Protein AF-A0A5J4N4G6-F1 (afdb_monomer)

Organism: NCBI:txid34504

Sequence (85 aa):
MFAGRVFTGLTRKLLKDSVHKRCFALRTPINTGILFVPEKEAWVVERLGKFYKALSPGLNFCIPFVDRIAYVQSLKEVAIEIPDQ

Solvent-accessible surface area (backbone atoms only — not comparable to full-atom values): 5753 Å² total; per-residue (Å²): 134,82,88,76,94,88,85,83,78,74,78,68,64,78,66,56,72,77,63,76,80,87,76,79,78,87,70,68,80,79,49,77,41,64,42,81,38,56,81,61,34,36,40,32,31,25,42,87,88,37,84,68,50,72,42,65,52,38,85,43,79,47,53,55,92,54,42,43,76,78,47,78,46,62,72,62,78,78,80,73,79,75,79,88,130

InterPro domains:
  IPR001107 Band 7 domain [PF01145] (37-82)
  IPR050710 Band 7/mec-2 domain-containing protein [PTHR43327] (31-85)

Nearest PDB structures (foldseek):
  8z5g-assembly1_A  TM=9.364E-01  e=4.238E-03  Escherichia coli K-12
  7wi3-assembly1_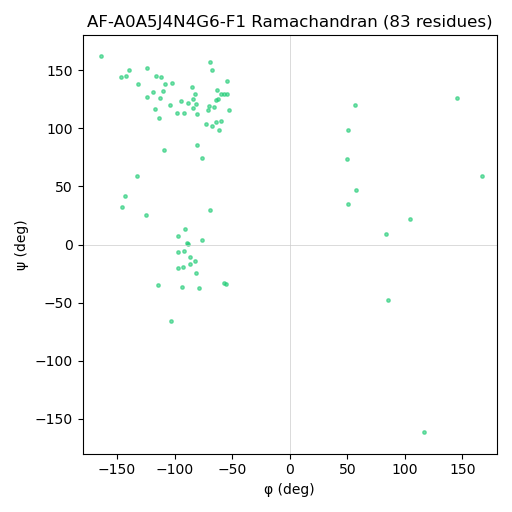G  TM=7.494E-01  e=3.851E-01  Escherichia coli K-12
  8i0r-assembly1_X  TM=2.973E-01  e=1.696E+00  Homo sapiens
  4h87-assembly3_B  TM=4.467E-01  e=2.780E+00  Homo sapiens
  4h87-assembly2_A  TM=4.534E-01  e=7.023E+00  Homo sapiens

Mean predicted aligned error: 14.1 Å

Foldseek 3Di:
DDDDDDDPPDPPPVVVVVPPDPPPDDDQPQQPQKDAAAQQKWWFKDFPNHTDDIHHHGIDGDDRVGIGGDDIGGNPPPPPPDDDD

Structure (mmCIF, N/CA/C/O backbone):
data_AF-A0A5J4N4G6-F1
#
_entry.id   AF-A0A5J4N4G6-F1
#
loop_
_atom_site.group_PDB
_atom_site.id
_atom_site.type_symbol
_atom_site.label_atom_id
_atom_site.label_alt_id
_atom_site.label_comp_id
_atom_site.label_asym_id
_atom_site.label_entity_id
_atom_site.label_seq_id
_atom_site.pdbx_PDB_ins_code
_atom_site.Cartn_x
_atom_site.Cartn_y
_atom_site.Cartn_z
_atom_site.occupancy
_atom_site.B_iso_or_equiv
_atom_site.auth_seq_id
_atom_site.auth_comp_id
_atom_site.auth_asym_id
_atom_site.auth_atom_id
_atom_site.pdbx_PDB_model_num
ATOM 1 N N . MET A 1 1 ? 7.501 55.940 -24.303 1.00 45.41 1 MET A N 1
ATOM 2 C CA . MET A 1 1 ? 7.577 54.745 -25.166 1.00 45.41 1 MET A CA 1
ATOM 3 C C . MET A 1 1 ? 7.982 53.562 -24.299 1.00 45.41 1 MET A C 1
ATOM 5 O O . MET A 1 1 ? 9.074 53.593 -23.762 1.00 45.41 1 MET A O 1
ATOM 9 N N . PHE A 1 2 ? 7.041 52.623 -24.127 1.00 46.53 2 PHE A N 1
ATOM 10 C CA . PHE A 1 2 ? 7.184 51.202 -23.754 1.00 46.53 2 PHE A CA 1
ATOM 11 C C . PHE A 1 2 ? 8.035 50.863 -22.510 1.00 46.53 2 PHE A C 1
ATOM 13 O O . PHE A 1 2 ? 9.254 50.908 -22.540 1.00 46.53 2 PHE A O 1
ATOM 20 N N . ALA A 1 3 ? 7.416 50.639 -21.340 1.00 48.91 3 ALA A N 1
ATOM 21 C CA . ALA A 1 3 ? 6.882 49.333 -20.895 1.00 48.91 3 AL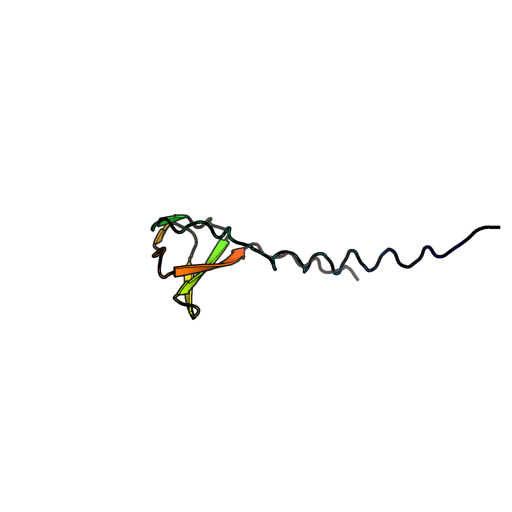A A CA 1
ATOM 22 C C . ALA A 1 3 ? 7.982 48.251 -20.903 1.00 48.91 3 ALA A C 1
ATOM 24 O O . ALA A 1 3 ? 8.550 47.969 -21.941 1.00 48.91 3 ALA A O 1
ATOM 25 N N . GLY A 1 4 ? 8.364 47.574 -19.828 1.00 53.12 4 GLY A N 1
ATOM 26 C CA . GLY A 1 4 ? 7.708 47.286 -18.567 1.00 53.12 4 GLY A CA 1
ATOM 27 C C . GLY A 1 4 ? 8.168 45.884 -18.149 1.00 53.12 4 GLY A C 1
ATOM 28 O O . GLY A 1 4 ? 8.030 44.948 -18.917 1.00 53.12 4 GLY A O 1
ATOM 29 N N . ARG A 1 5 ? 8.699 45.745 -16.929 1.00 60.94 5 ARG A N 1
ATOM 30 C CA . ARG A 1 5 ? 8.413 44.612 -16.029 1.00 60.94 5 ARG A CA 1
ATOM 31 C C . ARG A 1 5 ? 8.551 43.189 -16.643 1.00 60.94 5 ARG A C 1
ATOM 33 O O . ARG A 1 5 ? 7.551 42.501 -16.805 1.00 60.94 5 ARG A O 1
ATOM 40 N N . VAL A 1 6 ? 9.777 42.701 -16.890 1.00 62.25 6 VAL A N 1
ATOM 41 C CA . VAL A 1 6 ? 10.047 41.295 -17.303 1.00 62.25 6 VAL A CA 1
ATOM 42 C C . VAL A 1 6 ? 11.193 40.673 -16.487 1.00 62.25 6 VAL A C 1
ATOM 44 O O . VAL A 1 6 ? 12.217 40.289 -17.034 1.00 62.25 6 VAL A O 1
ATOM 47 N N . PHE A 1 7 ? 11.076 40.594 -15.154 1.00 56.38 7 PHE A N 1
ATOM 48 C CA . PHE A 1 7 ? 12.093 39.886 -14.346 1.00 56.38 7 PHE A CA 1
ATOM 49 C C . PHE A 1 7 ? 11.543 39.157 -13.111 1.00 56.38 7 PHE A C 1
ATOM 51 O O . PHE A 1 7 ? 12.200 39.031 -12.087 1.00 56.38 7 PHE A O 1
ATOM 58 N N . THR A 1 8 ? 10.311 38.654 -13.192 1.00 59.47 8 THR A N 1
ATOM 59 C CA . THR A 1 8 ? 9.691 37.842 -12.124 1.00 59.47 8 THR A CA 1
ATOM 60 C C . THR A 1 8 ? 9.201 36.482 -12.639 1.00 59.47 8 THR A C 1
ATOM 62 O O . THR A 1 8 ? 8.263 35.891 -12.103 1.00 59.47 8 THR A O 1
ATOM 65 N N . GLY A 1 9 ? 9.814 35.981 -13.719 1.00 51.47 9 GLY A N 1
ATOM 66 C CA . GLY A 1 9 ? 9.376 34.768 -14.419 1.00 51.47 9 GLY A CA 1
ATOM 67 C C . GLY A 1 9 ? 10.037 33.458 -13.980 1.00 51.47 9 GLY A C 1
ATOM 68 O O . GLY A 1 9 ? 9.476 32.399 -14.247 1.00 51.47 9 GLY A O 1
ATOM 69 N N . LEU A 1 10 ? 11.197 33.490 -13.314 1.00 60.19 10 LEU A N 1
ATOM 70 C CA . LEU A 1 10 ? 12.035 32.286 -13.202 1.00 60.19 10 LEU A CA 1
ATOM 71 C C . LEU A 1 10 ? 11.863 31.488 -11.8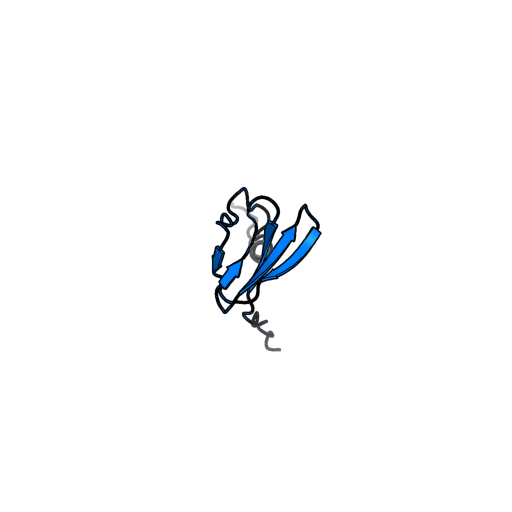97 1.00 60.19 10 LEU A C 1
ATOM 73 O O . LEU A 1 10 ? 12.125 30.292 -11.873 1.00 60.19 10 LEU A O 1
ATOM 77 N N . THR A 1 11 ? 11.340 32.083 -10.823 1.00 55.56 11 THR A N 1
ATOM 78 C CA . THR A 1 11 ? 11.264 31.418 -9.505 1.00 55.56 11 THR A CA 1
ATOM 79 C C . THR A 1 11 ? 9.993 30.602 -9.258 1.00 55.56 11 THR A C 1
ATOM 81 O O . THR A 1 11 ? 9.853 29.993 -8.202 1.00 55.56 11 THR A O 1
ATOM 84 N N . ARG A 1 12 ? 9.062 30.513 -10.220 1.00 54.75 12 ARG A N 1
ATOM 85 C CA . ARG A 1 12 ? 7.833 29.702 -10.058 1.00 54.75 12 ARG A CA 1
ATOM 86 C C . ARG A 1 12 ? 7.889 28.300 -10.659 1.00 54.75 12 ARG A C 1
ATOM 88 O O . ARG A 1 12 ? 6.953 27.536 -10.438 1.00 54.75 12 ARG A O 1
ATOM 95 N N . LYS A 1 13 ? 8.949 27.948 -11.392 1.00 52.97 13 LYS A N 1
ATOM 96 C CA . LYS A 1 13 ? 9.081 26.599 -11.966 1.00 52.97 13 LYS A CA 1
ATOM 97 C C . LYS A 1 13 ? 9.555 25.574 -10.929 1.00 52.97 13 LYS A C 1
ATOM 99 O O . LYS A 1 13 ? 8.990 24.497 -10.869 1.00 52.97 13 LYS A O 1
ATOM 104 N N . LEU A 1 14 ? 10.462 25.961 -10.031 1.00 57.12 14 LEU A N 1
ATOM 105 C CA . LEU A 1 14 ? 11.114 25.040 -9.087 1.00 57.12 14 LEU A CA 1
ATOM 106 C C . LEU A 1 14 ? 10.308 24.716 -7.817 1.00 57.12 14 LEU A C 1
ATOM 108 O O . LEU A 1 14 ? 10.606 23.747 -7.133 1.00 57.12 14 LEU A O 1
ATOM 112 N N . LEU A 1 15 ? 9.254 25.476 -7.499 1.00 59.09 15 LEU A N 1
ATOM 113 C CA . LEU A 1 15 ? 8.332 25.114 -6.408 1.00 59.09 15 LEU A CA 1
ATOM 114 C C . LEU A 1 15 ? 7.207 24.178 -6.884 1.00 59.09 15 LEU A C 1
ATOM 116 O O . LEU A 1 15 ? 6.433 23.659 -6.080 1.00 59.09 15 LEU A O 1
ATOM 120 N N . LYS A 1 16 ? 7.059 23.992 -8.201 1.00 46.94 16 LYS A N 1
ATOM 121 C CA . LYS A 1 16 ? 5.896 23.305 -8.773 1.00 46.94 16 LYS A CA 1
ATOM 122 C C . LYS A 1 16 ? 6.100 21.804 -8.964 1.00 46.94 16 LYS A C 1
ATOM 124 O O . LYS A 1 16 ? 5.127 21.101 -9.228 1.00 46.94 16 LYS A O 1
ATOM 129 N N . ASP A 1 17 ? 7.308 21.316 -8.713 1.00 46.09 17 ASP A N 1
ATOM 130 C CA . ASP A 1 17 ? 7.641 19.897 -8.846 1.00 46.09 17 ASP A CA 1
ATOM 131 C C . ASP A 1 17 ? 7.326 19.100 -7.562 1.00 46.09 17 ASP A C 1
ATOM 133 O O . ASP A 1 17 ? 7.101 17.894 -7.620 1.00 46.09 17 ASP A O 1
ATOM 137 N N . SER A 1 18 ? 7.135 19.783 -6.422 1.00 51.75 18 SER A N 1
ATOM 138 C CA . SER A 1 18 ? 6.696 19.177 -5.146 1.00 51.75 18 SER A CA 1
ATOM 139 C C . SER A 1 18 ? 5.174 19.093 -4.963 1.00 51.75 18 SER A C 1
ATOM 141 O O . SER A 1 18 ? 4.694 18.613 -3.936 1.00 51.75 18 SER A O 1
ATOM 143 N N . VAL A 1 19 ? 4.384 19.553 -5.939 1.00 50.03 19 VAL A N 1
ATOM 144 C CA . VAL A 1 19 ? 2.905 19.507 -5.890 1.00 50.03 19 VAL A CA 1
ATOM 145 C C . VAL A 1 19 ? 2.354 18.286 -6.643 1.00 50.03 19 VAL A C 1
ATOM 147 O O . VAL A 1 19 ? 1.143 18.110 -6.778 1.00 50.03 19 VAL A O 1
ATOM 150 N N . HIS A 1 20 ? 3.215 17.376 -7.102 1.00 44.31 20 HIS A N 1
ATOM 151 C CA . HIS A 1 20 ? 2.741 16.095 -7.602 1.00 44.31 20 HIS A CA 1
ATOM 152 C C . HIS A 1 20 ? 2.248 15.239 -6.424 1.00 44.31 20 HIS A C 1
ATOM 154 O O . HIS A 1 20 ? 3.030 14.811 -5.582 1.00 44.31 20 HIS A O 1
ATOM 160 N N . LYS A 1 21 ? 0.938 14.948 -6.432 1.00 42.34 21 LYS A N 1
ATOM 161 C CA . LYS A 1 21 ? 0.215 13.911 -5.659 1.00 42.34 21 LYS A CA 1
ATOM 162 C C . LYS A 1 21 ? -0.621 14.349 -4.446 1.00 42.34 21 LYS A C 1
ATOM 164 O O . LYS A 1 21 ? -1.010 13.499 -3.651 1.00 42.34 21 LYS A O 1
ATOM 169 N N . ARG A 1 22 ? -1.047 15.613 -4.344 1.00 52.09 22 ARG A N 1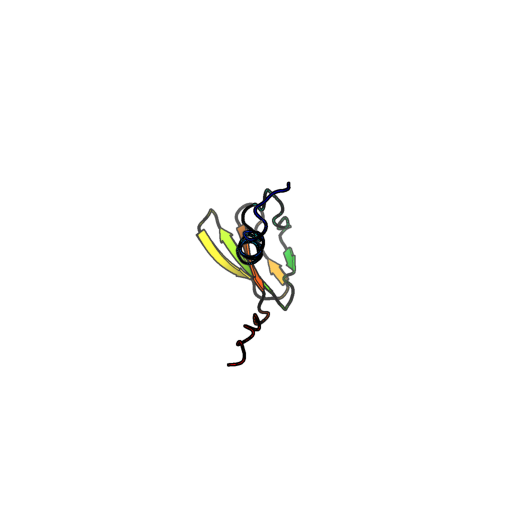
ATOM 170 C CA . ARG A 1 22 ? -2.233 15.966 -3.528 1.00 52.09 22 ARG A CA 1
ATOM 171 C C . ARG A 1 22 ? -3.401 16.372 -4.419 1.00 52.09 22 ARG A C 1
ATOM 173 O O . ARG A 1 22 ? -3.596 17.548 -4.674 1.00 52.09 22 ARG A O 1
ATOM 180 N N . CYS A 1 23 ? -4.090 15.358 -4.940 1.00 45.72 23 CYS A N 1
ATOM 181 C CA . CYS A 1 23 ? -5.508 15.328 -5.340 1.00 45.72 23 CYS A CA 1
ATOM 182 C C . CYS A 1 23 ? -5.744 14.055 -6.171 1.00 45.72 23 CYS A C 1
ATOM 184 O O . CYS A 1 23 ? -6.135 14.097 -7.333 1.00 45.72 23 CYS A O 1
ATOM 186 N N . PHE A 1 24 ? -5.470 12.892 -5.572 1.00 45.25 24 PHE A N 1
ATOM 187 C CA . PHE A 1 24 ? -5.953 11.605 -6.074 1.00 45.25 24 PHE A CA 1
ATOM 188 C C . PHE A 1 24 ? -7.434 11.476 -5.703 1.00 45.25 24 PHE A C 1
ATOM 190 O O . PHE A 1 24 ? -7.814 10.762 -4.776 1.00 45.25 24 PHE A O 1
ATOM 197 N N . ALA A 1 25 ? -8.286 12.211 -6.409 1.00 51.44 25 ALA A N 1
ATOM 198 C CA . ALA A 1 25 ? -9.698 11.884 -6.452 1.00 51.44 25 ALA A CA 1
ATOM 199 C C . ALA A 1 25 ? -9.839 10.503 -7.129 1.00 51.44 25 ALA A C 1
ATOM 201 O O . ALA A 1 25 ? -9.635 10.363 -8.330 1.00 51.44 25 ALA A O 1
ATOM 202 N N . LEU A 1 26 ? -10.129 9.479 -6.319 1.00 49.09 26 LEU A N 1
ATOM 203 C CA . LEU A 1 26 ? -10.805 8.228 -6.697 1.00 49.09 26 LEU A CA 1
ATOM 204 C C . LEU A 1 26 ? -10.175 7.371 -7.817 1.00 49.09 26 LEU A C 1
ATOM 206 O O . LEU A 1 26 ? -10.884 6.878 -8.692 1.00 49.09 26 LEU A O 1
ATOM 210 N N . ARG A 1 27 ? -8.862 7.110 -7.783 1.00 50.91 27 ARG A N 1
ATOM 211 C CA . ARG A 1 27 ? -8.274 6.045 -8.625 1.00 50.91 27 ARG A CA 1
ATOM 212 C C . ARG A 1 27 ? -7.144 5.273 -7.947 1.00 50.91 27 ARG A C 1
ATOM 214 O O . ARG A 1 27 ? -6.126 4.983 -8.566 1.00 50.91 27 ARG A O 1
ATOM 221 N N . THR A 1 28 ? -7.302 4.937 -6.668 1.00 50.75 28 THR A N 1
ATOM 222 C CA . THR A 1 28 ? -6.541 3.807 -6.115 1.00 50.75 28 THR A CA 1
ATOM 223 C C . THR A 1 28 ? -6.980 2.548 -6.869 1.00 50.75 28 THR A C 1
ATOM 225 O O . THR A 1 28 ? -8.190 2.386 -7.063 1.00 50.75 28 THR A O 1
ATOM 228 N N . PRO A 1 29 ? -6.057 1.690 -7.342 1.00 57.34 29 PRO A N 1
ATOM 229 C CA . PRO A 1 29 ? -6.435 0.450 -8.007 1.00 57.34 29 PRO A CA 1
ATOM 230 C C . PRO A 1 29 ? -7.369 -0.330 -7.085 1.00 57.34 29 PRO A C 1
ATOM 232 O O . PRO A 1 29 ? -7.096 -0.478 -5.892 1.00 57.34 29 PRO A O 1
ATOM 235 N N . ILE A 1 30 ? -8.508 -0.750 -7.633 1.00 63.47 30 ILE A N 1
ATOM 236 C CA . ILE A 1 30 ? -9.493 -1.526 -6.892 1.00 63.47 30 ILE A CA 1
ATOM 237 C C . ILE A 1 30 ? -8.798 -2.825 -6.496 1.00 63.47 30 ILE A C 1
ATOM 239 O O . ILE A 1 30 ? -8.213 -3.521 -7.324 1.00 63.47 30 ILE A O 1
ATOM 243 N N . ASN A 1 31 ? -8.811 -3.116 -5.210 1.00 66.12 31 ASN A N 1
ATOM 244 C CA . ASN A 1 31 ? -8.178 -4.277 -4.628 1.00 66.12 31 ASN A CA 1
ATOM 245 C C . ASN A 1 31 ? -9.083 -5.494 -4.815 1.00 66.12 31 ASN A C 1
ATOM 247 O O . ASN A 1 31 ? -9.863 -5.846 -3.942 1.00 66.12 31 ASN A O 1
ATOM 251 N N . THR A 1 32 ? -8.971 -6.154 -5.967 1.00 66.94 32 THR A N 1
ATOM 252 C CA . THR A 1 32 ? -9.772 -7.325 -6.375 1.00 66.94 32 THR A CA 1
ATOM 253 C C . THR A 1 32 ? -9.459 -8.605 -5.568 1.00 66.94 32 THR A C 1
ATOM 255 O O . THR A 1 32 ? -9.553 -9.713 -6.084 1.00 66.94 32 THR A O 1
ATOM 258 N N . GLY A 1 33 ? -9.041 -8.492 -4.304 1.00 78.94 33 GLY A N 1
ATOM 259 C CA . GLY A 1 33 ? -8.576 -9.604 -3.466 1.00 78.94 33 GLY A CA 1
ATOM 260 C C . GLY A 1 33 ? -7.091 -9.911 -3.663 1.00 78.94 33 GLY A C 1
ATOM 261 O O . GLY A 1 33 ? -6.336 -9.994 -2.697 1.00 78.94 33 GLY A O 1
ATOM 262 N N . ILE A 1 34 ? -6.655 -10.017 -4.919 1.00 82.75 34 ILE A N 1
ATOM 263 C CA . ILE A 1 34 ? -5.267 -10.314 -5.291 1.00 82.75 34 ILE A CA 1
ATOM 264 C C . ILE A 1 34 ? -4.656 -9.094 -5.977 1.00 82.75 34 ILE A C 1
ATOM 266 O O . ILE A 1 34 ? -5.204 -8.567 -6.944 1.00 82.75 34 ILE A O 1
ATOM 270 N N . LEU A 1 35 ? -3.511 -8.650 -5.465 1.00 86.06 35 LEU A N 1
ATOM 271 C CA . LEU A 1 35 ? -2.750 -7.515 -5.969 1.00 86.06 35 LEU A CA 1
ATOM 272 C C . LEU A 1 35 ? -1.369 -7.979 -6.413 1.00 86.06 35 LEU A C 1
ATOM 274 O O . LEU A 1 35 ? -0.656 -8.651 -5.667 1.00 86.06 35 LEU A O 1
ATOM 278 N N . PHE A 1 36 ? -0.977 -7.573 -7.615 1.00 88.06 36 PHE A N 1
ATOM 279 C CA . PHE A 1 36 ? 0.384 -7.750 -8.094 1.00 88.06 36 PHE A CA 1
ATOM 280 C C . PHE A 1 36 ? 1.162 -6.455 -7.875 1.00 88.06 36 PHE A C 1
ATOM 282 O O . PHE A 1 36 ? 0.849 -5.429 -8.482 1.00 88.06 36 PHE A O 1
ATOM 289 N N . VAL A 1 37 ? 2.153 -6.503 -6.987 1.00 87.31 37 VAL A N 1
ATOM 290 C CA . VAL A 1 37 ? 3.028 -5.367 -6.692 1.00 87.31 37 VAL A CA 1
ATOM 291 C C . VAL A 1 37 ? 4.280 -5.483 -7.563 1.00 87.31 37 VAL A C 1
ATOM 293 O O . VAL A 1 37 ? 4.957 -6.514 -7.506 1.00 87.31 37 VAL A O 1
ATOM 296 N N . PRO A 1 38 ? 4.605 -4.464 -8.376 1.00 88.31 38 PRO A N 1
ATOM 297 C CA . PRO A 1 38 ? 5.793 -4.492 -9.217 1.00 88.31 38 PRO A CA 1
ATOM 298 C C . PRO A 1 38 ? 7.072 -4.445 -8.373 1.00 88.31 38 PRO A C 1
ATOM 300 O O . PRO A 1 38 ? 7.113 -3.827 -7.315 1.00 88.31 38 PRO A O 1
ATOM 303 N N . GLU A 1 39 ? 8.146 -5.052 -8.879 1.00 86.88 39 GLU A N 1
ATOM 304 C CA . GLU A 1 39 ? 9.384 -5.277 -8.118 1.00 86.88 39 GLU A CA 1
ATOM 305 C C . GLU A 1 39 ? 10.036 -4.004 -7.553 1.00 86.88 39 GLU A C 1
ATOM 307 O O . GLU A 1 39 ? 10.622 -4.004 -6.476 1.00 86.88 39 GLU A O 1
ATOM 312 N N . LYS A 1 40 ? 9.906 -2.887 -8.271 1.00 86.00 40 LYS A N 1
ATOM 313 C CA . LYS A 1 40 ? 10.570 -1.616 -7.944 1.00 86.00 40 LYS A CA 1
ATOM 314 C C . LYS A 1 40 ? 9.728 -0.704 -7.050 1.00 86.00 40 LYS A C 1
ATOM 316 O O . LYS A 1 40 ? 10.030 0.488 -6.936 1.00 86.00 40 LYS A O 1
ATOM 321 N N . GLU A 1 41 ? 8.659 -1.228 -6.458 1.00 85.94 41 GLU A N 1
ATOM 322 C CA . GLU A 1 41 ? 7.727 -0.466 -5.635 1.00 85.94 41 GLU A CA 1
ATOM 323 C C . GLU A 1 41 ? 7.292 -1.250 -4.393 1.00 85.94 41 GLU A C 1
ATOM 325 O O . GLU A 1 41 ? 7.199 -2.474 -4.396 1.00 85.94 41 GLU A O 1
ATOM 330 N N . ALA A 1 42 ? 6.989 -0.515 -3.329 1.00 86.88 42 ALA A N 1
ATOM 331 C CA . ALA A 1 42 ? 6.396 -1.011 -2.100 1.00 86.88 42 ALA A CA 1
ATOM 332 C C . ALA A 1 42 ? 5.110 -0.226 -1.825 1.00 86.88 42 ALA A C 1
ATOM 334 O O . ALA A 1 42 ? 5.099 1.009 -1.823 1.00 86.88 42 ALA A O 1
ATOM 335 N N . TRP A 1 43 ? 4.001 -0.930 -1.624 1.00 88.88 43 TRP A N 1
ATOM 336 C CA . TRP A 1 43 ? 2.688 -0.300 -1.465 1.00 88.88 43 TRP A CA 1
ATOM 337 C C . TRP A 1 43 ? 2.270 -0.319 0.000 1.00 88.88 43 TRP A C 1
ATOM 339 O O . TRP A 1 43 ? 2.132 -1.376 0.602 1.00 88.88 43 TRP A O 1
ATOM 349 N N . VAL A 1 44 ? 2.040 0.843 0.593 1.0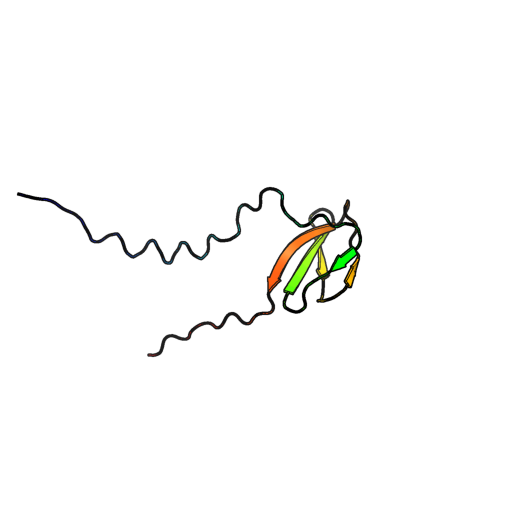0 88.12 44 VAL A N 1
ATOM 350 C CA . VAL A 1 44 ? 1.587 0.972 1.977 1.00 88.12 44 VAL A CA 1
ATOM 351 C C . VAL A 1 44 ? 0.071 0.835 2.044 1.00 88.12 44 VAL A C 1
ATOM 353 O O . VAL A 1 44 ? -0.663 1.569 1.376 1.00 88.12 44 VAL A O 1
ATOM 356 N N . VAL A 1 45 ? -0.387 -0.099 2.876 1.00 90.12 45 VAL A N 1
ATOM 357 C CA . VAL A 1 45 ? -1.801 -0.408 3.082 1.00 90.12 45 VAL A CA 1
ATOM 358 C C . VAL A 1 45 ? -2.257 0.068 4.454 1.00 90.12 45 VAL A C 1
ATOM 360 O O . VAL A 1 45 ? -1.585 -0.141 5.467 1.00 90.12 45 VAL A O 1
ATOM 363 N N . GLU A 1 46 ? -3.448 0.649 4.481 1.00 89.44 46 GLU A N 1
ATOM 364 C CA . GLU A 1 46 ? -4.161 1.070 5.677 1.00 89.44 46 GLU A CA 1
ATOM 365 C C . GLU A 1 46 ? -5.461 0.279 5.842 1.00 8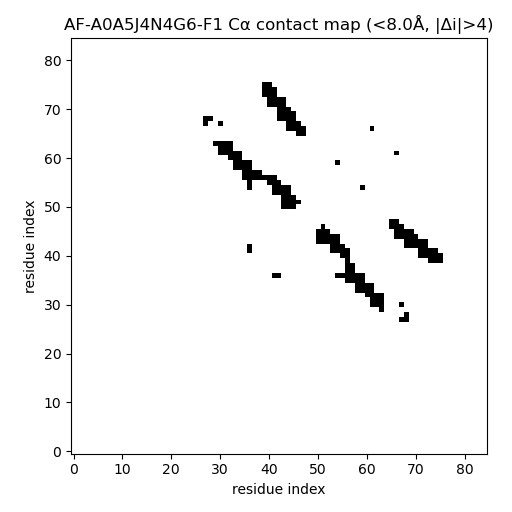9.44 46 GLU A C 1
ATOM 367 O O . GLU A 1 46 ? -6.141 -0.038 4.868 1.00 89.44 46 GLU A O 1
ATOM 372 N N . ARG A 1 47 ? -5.827 -0.004 7.091 1.00 91.00 47 ARG A N 1
ATOM 373 C CA . ARG A 1 47 ? -7.070 -0.646 7.502 1.00 91.00 47 ARG A CA 1
ATOM 374 C C . ARG A 1 47 ? -7.875 0.311 8.366 1.00 91.00 47 ARG A C 1
ATOM 376 O O . ARG A 1 47 ? -7.425 0.677 9.449 1.00 91.00 47 ARG A O 1
ATOM 383 N N . LEU A 1 48 ? -9.063 0.705 7.900 1.00 83.94 48 LEU A N 1
ATOM 384 C CA . LEU A 1 48 ? -9.967 1.613 8.631 1.00 83.94 48 LEU A CA 1
ATOM 385 C C . LEU A 1 48 ? -9.273 2.906 9.124 1.00 83.94 48 LEU A C 1
ATOM 387 O O . LEU A 1 48 ? -9.557 3.400 10.212 1.00 83.94 48 LEU A O 1
ATOM 391 N N . GLY A 1 49 ? -8.324 3.429 8.340 1.00 84.62 49 GLY A N 1
ATOM 392 C CA . GLY A 1 49 ? -7.551 4.631 8.678 1.00 84.62 49 GLY A CA 1
ATOM 393 C C . GLY A 1 49 ? -6.339 4.403 9.589 1.00 84.62 49 GLY A C 1
ATOM 394 O O . GLY A 1 49 ? -5.743 5.372 10.052 1.00 84.62 49 GLY A O 1
ATOM 395 N N . LYS A 1 50 ? -5.955 3.151 9.865 1.00 89.31 50 LYS A N 1
ATOM 396 C CA . LYS A 1 50 ? -4.712 2.804 10.571 1.00 89.31 50 LYS A CA 1
ATOM 397 C C . LYS A 1 50 ? -3.739 2.107 9.634 1.00 89.31 50 LYS A C 1
ATOM 399 O O . LYS A 1 50 ? -4.158 1.302 8.811 1.00 89.31 50 LYS A O 1
ATOM 404 N N . PHE A 1 51 ? -2.442 2.352 9.791 1.00 89.31 51 PHE A N 1
ATOM 405 C CA . PHE A 1 51 ? -1.415 1.599 9.070 1.00 89.31 51 PHE A CA 1
ATOM 406 C C . PHE A 1 51 ? -1.549 0.099 9.365 1.00 89.31 51 PHE A C 1
ATOM 408 O O . PHE A 1 51 ? -1.637 -0.299 10.528 1.00 89.31 51 PHE A O 1
ATOM 415 N N . TYR A 1 52 ? -1.573 -0.723 8.316 1.00 90.25 52 TYR A N 1
ATOM 416 C CA . TYR A 1 52 ? -1.601 -2.177 8.447 1.00 90.25 52 TYR A CA 1
ATOM 417 C C . TYR A 1 52 ? -0.225 -2.775 8.156 1.00 90.25 52 TYR A C 1
ATOM 419 O O . 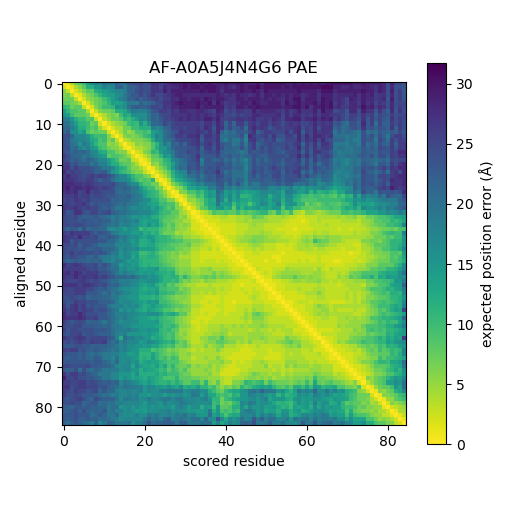TYR A 1 52 ? 0.404 -3.331 9.054 1.00 90.25 52 TYR A O 1
ATOM 427 N N . LYS A 1 53 ? 0.246 -2.659 6.909 1.00 88.94 53 LYS A N 1
ATOM 428 C CA . LYS A 1 53 ? 1.568 -3.136 6.482 1.00 88.94 53 LYS A CA 1
ATOM 429 C C . LYS A 1 53 ? 1.977 -2.523 5.145 1.00 88.94 53 LYS A C 1
ATOM 431 O O . LYS A 1 53 ? 1.1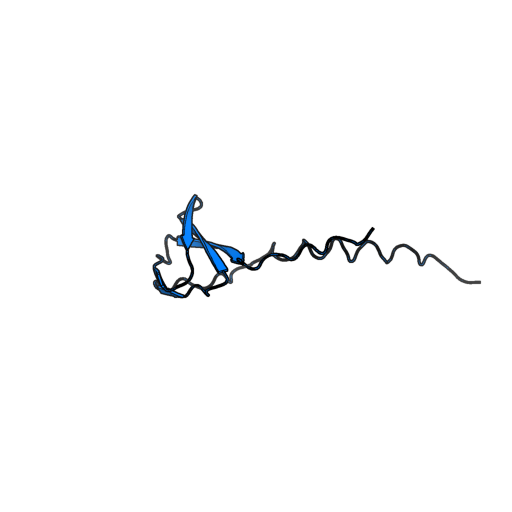29 -2.065 4.380 1.00 88.94 53 LYS A O 1
ATOM 436 N N . ALA A 1 54 ? 3.269 -2.585 4.837 1.00 89.50 54 ALA A N 1
ATOM 437 C CA . ALA A 1 54 ? 3.757 -2.407 3.476 1.00 89.50 54 ALA A CA 1
ATOM 438 C C . ALA A 1 54 ? 3.694 -3.747 2.723 1.00 89.50 54 ALA A C 1
ATOM 440 O O . ALA A 1 54 ? 4.052 -4.792 3.264 1.00 89.50 54 ALA A O 1
ATOM 441 N N . LEU A 1 55 ? 3.209 -3.714 1.487 1.00 89.69 55 LEU A N 1
ATOM 442 C CA . LEU A 1 55 ? 3.224 -4.828 0.553 1.00 89.69 55 LEU A CA 1
ATOM 443 C C . LEU A 1 55 ? 4.583 -4.835 -0.135 1.00 89.69 55 LEU A C 1
ATOM 445 O O . LEU A 1 55 ? 4.945 -3.879 -0.826 1.00 89.69 55 LEU A O 1
ATOM 449 N N . SER A 1 56 ? 5.312 -5.921 0.080 1.00 89.12 56 SER A N 1
ATOM 450 C CA . SER A 1 56 ? 6.546 -6.220 -0.633 1.00 89.12 56 SER A CA 1
ATOM 451 C C . SER A 1 56 ? 6.249 -6.563 -2.096 1.00 89.12 56 SER A C 1
ATOM 453 O O . SER A 1 56 ? 5.128 -6.983 -2.408 1.00 89.12 56 SER A O 1
ATOM 455 N N . PRO A 1 57 ? 7.231 -6.411 -2.994 1.00 89.44 57 PRO A N 1
ATOM 456 C CA . PRO A 1 57 ? 7.080 -6.799 -4.389 1.00 89.44 57 PRO A CA 1
ATOM 457 C C . PRO A 1 57 ? 6.635 -8.259 -4.546 1.00 89.44 57 PRO A C 1
ATOM 459 O O . PRO A 1 57 ? 7.088 -9.140 -3.815 1.00 89.44 57 PRO A O 1
ATOM 462 N N . GLY A 1 58 ? 5.740 -8.505 -5.504 1.00 89.31 58 GLY A N 1
ATOM 463 C CA . GLY A 1 58 ? 5.162 -9.821 -5.775 1.00 89.31 58 GLY A CA 1
ATOM 464 C C . GLY A 1 58 ? 3.649 -9.900 -5.556 1.00 89.31 58 GLY A C 1
ATOM 465 O O . GLY A 1 58 ? 2.928 -8.897 -5.558 1.00 89.31 58 GLY A O 1
ATOM 466 N N . LEU A 1 59 ? 3.153 -11.130 -5.409 1.00 89.50 59 LEU A N 1
ATOM 467 C CA . LEU A 1 59 ? 1.728 -11.409 -5.250 1.00 89.50 59 LEU A CA 1
ATOM 468 C C . LEU A 1 59 ? 1.309 -11.197 -3.796 1.00 89.50 59 LEU A C 1
ATOM 470 O O . LEU A 1 59 ? 1.804 -11.856 -2.884 1.00 89.50 59 LEU A O 1
ATOM 474 N N . ASN A 1 60 ? 0.361 -10.292 -3.592 1.00 88.50 60 ASN A N 1
ATOM 475 C CA . ASN A 1 60 ? -0.165 -9.959 -2.283 1.00 88.50 60 ASN A CA 1
ATOM 476 C C . ASN A 1 60 ? -1.684 -10.130 -2.231 1.00 88.50 60 ASN A C 1
ATOM 478 O O . ASN A 1 60 ? -2.385 -9.958 -3.225 1.00 88.50 60 ASN A O 1
ATOM 482 N N . PHE A 1 61 ? -2.194 -10.417 -1.035 1.00 86.62 61 PHE A N 1
ATOM 483 C CA . PHE A 1 61 ? -3.624 -10.525 -0.767 1.00 86.62 61 PHE A CA 1
ATOM 484 C C . PHE A 1 61 ? -4.099 -9.353 0.096 1.00 86.62 61 PHE A C 1
ATOM 486 O O . PHE A 1 61 ? -3.464 -9.031 1.108 1.00 86.62 61 PHE A O 1
ATOM 493 N N . CYS A 1 62 ? -5.196 -8.709 -0.302 1.00 84.88 62 CYS A N 1
ATOM 494 C CA . CYS A 1 62 ? -5.805 -7.579 0.406 1.00 84.88 62 CYS A CA 1
ATOM 495 C C . CYS A 1 62 ? -7.328 -7.656 0.339 1.00 84.88 62 CYS A C 1
ATOM 497 O O . CYS A 1 62 ? -7.893 -8.046 -0.681 1.00 84.88 62 CYS A O 1
ATOM 499 N N . ILE A 1 63 ? -8.000 -7.236 1.408 1.00 86.56 63 ILE A N 1
ATOM 500 C CA . ILE A 1 63 ? -9.460 -7.298 1.504 1.00 86.56 63 ILE A CA 1
ATOM 501 C C . ILE A 1 63 ? -10.050 -5.964 1.006 1.00 86.56 63 ILE A C 1
ATOM 503 O O . ILE A 1 63 ? -9.879 -4.962 1.700 1.00 86.56 63 ILE A O 1
ATOM 507 N N . PRO A 1 64 ? -10.784 -5.916 -0.128 1.00 78.81 64 PRO A N 1
ATOM 508 C CA . PRO A 1 64 ? -11.239 -4.661 -0.751 1.00 78.81 64 PRO A CA 1
ATOM 509 C C . PRO A 1 64 ? -12.039 -3.727 0.157 1.00 78.81 64 PRO A C 1
ATOM 511 O O . PRO A 1 64 ? -11.979 -2.510 0.022 1.00 78.81 64 PRO A O 1
ATOM 514 N N . PHE A 1 65 ? -12.820 -4.298 1.072 1.00 81.38 65 PHE A N 1
ATOM 515 C CA . PHE A 1 65 ? -13.730 -3.539 1.931 1.00 81.38 65 PHE A CA 1
ATOM 516 C C . PHE A 1 65 ? -13.044 -2.906 3.142 1.00 81.38 65 PHE A C 1
ATOM 518 O O . PHE A 1 65 ? -13.548 -1.938 3.704 1.00 81.38 65 PHE A O 1
ATOM 525 N N . VAL A 1 66 ? -11.921 -3.479 3.570 1.00 85.69 66 VAL A N 1
ATOM 526 C CA . VAL A 1 66 ? -11.288 -3.167 4.856 1.00 85.69 66 VAL A CA 1
ATOM 527 C C . VAL A 1 66 ? -9.932 -2.500 4.651 1.00 85.69 66 VAL A C 1
ATOM 529 O O . VAL A 1 66 ? -9.563 -1.609 5.419 1.00 85.69 66 VAL A O 1
ATOM 532 N N . ASP A 1 67 ? -9.217 -2.911 3.608 1.00 85.50 67 ASP A N 1
ATOM 533 C CA . ASP A 1 67 ? -7.870 -2.470 3.292 1.00 85.50 67 ASP A CA 1
ATOM 534 C C . ASP A 1 67 ? -7.909 -1.430 2.156 1.00 85.50 67 ASP A C 1
ATOM 536 O O . ASP A 1 67 ? -8.642 -1.576 1.178 1.00 85.50 67 ASP A O 1
ATOM 540 N N . ARG A 1 68 ? -7.099 -0.375 2.255 1.00 83.62 68 ARG A N 1
ATOM 541 C CA . ARG A 1 68 ? -6.919 0.663 1.227 1.00 83.62 68 ARG A CA 1
ATOM 542 C C . ARG A 1 68 ? -5.429 0.904 1.001 1.00 83.62 68 ARG A C 1
ATOM 544 O O . ARG A 1 68 ? -4.669 0.992 1.956 1.00 83.62 68 ARG A O 1
ATOM 551 N N . ILE A 1 69 ? -5.012 1.061 -0.255 1.00 84.38 69 ILE A N 1
ATOM 552 C CA . ILE A 1 69 ? -3.637 1.459 -0.596 1.00 84.38 69 ILE A CA 1
ATOM 553 C C . ILE A 1 69 ? -3.527 2.976 -0.428 1.00 84.38 69 ILE A C 1
ATOM 555 O O . ILE A 1 69 ? -4.167 3.725 -1.167 1.00 84.38 69 ILE A O 1
ATOM 559 N N . ALA A 1 70 ? -2.749 3.425 0.554 1.00 82.44 70 ALA A N 1
ATOM 560 C CA . ALA A 1 70 ? -2.609 4.842 0.883 1.00 82.44 70 ALA A CA 1
ATOM 561 C C . ALA A 1 70 ? -1.416 5.493 0.177 1.00 82.44 70 ALA A C 1
ATOM 563 O O . ALA A 1 70 ? -1.502 6.643 -0.256 1.00 82.44 70 ALA A O 1
ATOM 564 N N . TYR A 1 71 ? -0.309 4.759 0.023 1.00 78.44 71 TYR A N 1
ATOM 565 C CA . TYR A 1 71 ? 0.909 5.298 -0.573 1.00 78.44 71 TYR A CA 1
ATOM 566 C C . TYR A 1 71 ? 1.680 4.240 -1.370 1.00 78.44 71 TYR A C 1
ATOM 568 O O . TYR A 1 71 ? 1.753 3.084 -0.971 1.00 78.44 71 TYR A O 1
ATOM 576 N N . VAL A 1 72 ? 2.297 4.645 -2.481 1.00 80.38 72 VAL A N 1
ATOM 577 C CA . VAL A 1 72 ? 3.200 3.808 -3.285 1.00 80.38 72 VAL A CA 1
ATOM 578 C C . VAL A 1 72 ? 4.600 4.399 -3.194 1.00 80.38 72 VAL A C 1
ATOM 580 O O . VAL A 1 72 ? 4.849 5.480 -3.731 1.00 80.38 72 VAL A O 1
ATOM 583 N N . GLN A 1 73 ? 5.495 3.714 -2.486 1.00 78.75 73 GLN A N 1
ATOM 584 C CA . GLN A 1 73 ? 6.909 4.062 -2.416 1.00 78.75 73 GLN A CA 1
A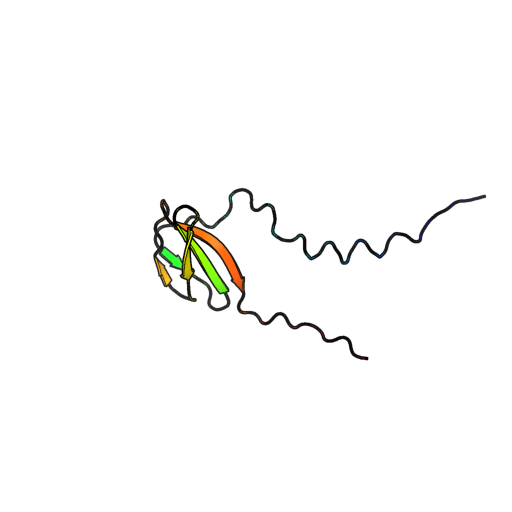TOM 585 C C . GLN A 1 73 ? 7.646 3.376 -3.559 1.00 78.75 73 GLN A C 1
ATOM 587 O O . GLN A 1 73 ? 7.625 2.155 -3.662 1.00 78.75 73 GLN A O 1
ATOM 592 N N . SER A 1 74 ? 8.319 4.138 -4.416 1.00 78.25 74 SER A N 1
ATOM 593 C CA . SER A 1 74 ? 9.257 3.549 -5.370 1.00 78.25 74 SER A CA 1
ATOM 594 C C . SER A 1 74 ? 10.591 3.321 -4.664 1.00 78.25 74 SER A C 1
ATOM 596 O O . SER A 1 74 ? 11.132 4.245 -4.070 1.00 78.25 74 SER A O 1
ATOM 598 N N . LEU A 1 75 ? 11.140 2.111 -4.767 1.00 75.00 75 LEU A N 1
ATOM 599 C CA . LEU A 1 75 ? 12.472 1.761 -4.244 1.00 75.00 75 LEU A CA 1
ATOM 600 C C . LEU A 1 75 ? 13.605 2.296 -5.132 1.00 75.00 75 LEU A C 1
ATOM 602 O O . LEU A 1 75 ? 14.773 2.003 -4.910 1.00 75.00 75 LEU A O 1
ATOM 606 N N . LYS A 1 76 ? 13.258 3.050 -6.178 1.00 70.38 76 LYS A N 1
ATOM 607 C CA . LYS A 1 76 ? 14.231 3.734 -7.019 1.00 70.38 76 LYS A CA 1
ATOM 608 C C . LYS A 1 76 ? 14.918 4.785 -6.159 1.00 70.38 76 LYS A C 1
ATOM 610 O O . LYS A 1 76 ? 14.256 5.696 -5.667 1.00 70.38 76 LYS A O 1
ATOM 615 N N . GLU A 1 77 ? 16.226 4.641 -6.001 1.00 59.44 77 GLU A N 1
ATOM 616 C CA . GLU A 1 77 ? 17.079 5.671 -5.429 1.00 59.44 77 GLU A CA 1
ATOM 617 C C . GLU A 1 77 ? 16.824 6.964 -6.200 1.00 59.44 77 GLU A C 1
ATOM 619 O O . GLU A 1 77 ? 17.017 7.047 -7.415 1.00 59.44 77 GLU A O 1
ATOM 624 N N . VAL A 1 78 ? 16.295 7.962 -5.498 1.00 65.44 78 VAL A N 1
ATOM 625 C CA . VAL A 1 78 ? 16.264 9.317 -6.024 1.00 65.44 78 VAL A CA 1
ATOM 626 C C . VAL A 1 78 ? 17.726 9.731 -6.069 1.00 65.44 78 VAL A C 1
ATOM 628 O O . VAL A 1 78 ? 18.314 9.996 -5.024 1.00 65.44 78 VAL A O 1
ATOM 631 N N . ALA A 1 79 ? 18.326 9.704 -7.259 1.00 67.94 79 ALA A N 1
ATOM 632 C CA . ALA A 1 79 ? 19.639 10.281 -7.477 1.00 67.94 79 ALA A CA 1
ATOM 633 C C . ALA A 1 79 ? 19.511 11.773 -7.161 1.00 67.94 79 ALA A C 1
ATOM 635 O O . ALA A 1 79 ? 18.968 12.549 -7.945 1.00 67.94 79 ALA A O 1
ATOM 636 N N . ILE A 1 80 ? 19.908 12.148 -5.949 1.00 74.56 80 ILE A N 1
ATOM 637 C CA . ILE A 1 80 ? 20.061 13.545 -5.586 1.00 74.56 80 ILE A CA 1
ATOM 638 C C . ILE A 1 80 ? 21.312 13.977 -6.334 1.00 74.56 80 ILE A C 1
ATOM 640 O O . ILE A 1 80 ? 22.419 13.585 -5.970 1.00 74.56 80 ILE A O 1
ATOM 644 N N . GLU A 1 81 ? 21.117 14.706 -7.427 1.00 75.50 81 GLU A N 1
ATOM 645 C CA . GLU A 1 81 ? 22.207 15.336 -8.157 1.00 75.50 81 GLU A CA 1
ATOM 646 C C . GLU A 1 81 ? 22.901 16.294 -7.184 1.00 75.50 81 GLU A C 1
ATOM 648 O O . GLU A 1 81 ? 22.339 17.313 -6.776 1.00 75.50 81 GLU A O 1
ATOM 653 N N . ILE A 1 82 ? 24.091 15.908 -6.727 1.00 80.31 82 ILE A N 1
ATOM 654 C CA . ILE A 1 82 ? 24.937 16.772 -5.913 1.00 80.31 82 ILE A CA 1
ATOM 655 C C . ILE A 1 82 ? 25.418 17.871 -6.864 1.00 80.31 82 ILE A C 1
ATOM 657 O O . ILE A 1 82 ? 26.031 17.539 -7.879 1.00 80.31 82 ILE A O 1
ATOM 661 N N . PRO A 1 83 ? 25.118 19.155 -6.608 1.00 81.44 83 PRO A N 1
ATOM 662 C CA . PRO A 1 83 ? 25.662 20.219 -7.435 1.00 81.44 83 PRO A CA 1
ATOM 663 C C . PRO A 1 83 ? 27.187 20.235 -7.269 1.00 81.44 83 PRO A C 1
ATOM 665 O O . PRO A 1 83 ? 27.675 20.338 -6.143 1.00 81.44 83 PRO A O 1
ATOM 668 N N . ASP A 1 84 ? 27.923 20.124 -8.377 1.00 74.06 84 ASP A N 1
ATOM 669 C CA . ASP A 1 84 ? 29.375 20.333 -8.391 1.00 74.06 84 ASP A CA 1
ATOM 670 C C . ASP A 1 84 ? 29.680 21.762 -7.906 1.00 74.06 84 ASP A C 1
ATOM 672 O O . ASP A 1 84 ? 29.066 22.729 -8.376 1.00 74.06 84 ASP A O 1
ATOM 676 N N . GLN A 1 85 ? 30.592 21.884 -6.934 1.00 74.88 85 GLN A N 1
ATOM 677 C CA . GLN A 1 85 ? 31.093 23.161 -6.406 1.00 74.88 85 GLN A CA 1
ATOM 678 C C . GLN A 1 85 ? 32.422 23.558 -7.039 1.00 74.88 85 GLN A C 1
ATOM 680 O O . GLN A 1 85 ? 33.279 22.667 -7.223 1.00 74.88 85 GLN A O 1
#

pLDDT: mean 71.95, std 16.01, range [42.34, 91.0]

Secondary structure (DSSP, 8-state):
-------SSSTTSTTSGGGTTS---S-SPP--SEEEE-TTEEEEEEETTEEEEEEPSEEEE--TTTEEEEEEEE-S-----PPP-

Radius of gyration: 20.35 Å; Cα contacts (8 Å, |Δi|>4): 101; chains: 1; bounding box: 45×66×36 Å